Protein AF-A0A6C0EI62-F1 (afdb_monomer)

Secondary structure (DSSP, 8-state):
-HHHHHHHHHHHHHHHHHHHHHHHHHHHH-TTHHHHHHHHHHHHHHHHHHHHS-TTS-----HHHHHHHHHHHHHHHHHHHHHHHHHHHHHHHHTTSS--

Solvent-accessible surface area (backbone atoms only — not comparable to full-atom values): 5809 Å² total; per-residue (Å²): 117,73,67,61,56,52,52,48,52,50,52,51,50,51,52,52,52,52,49,52,54,50,48,56,52,32,56,74,77,43,58,75,53,44,56,59,5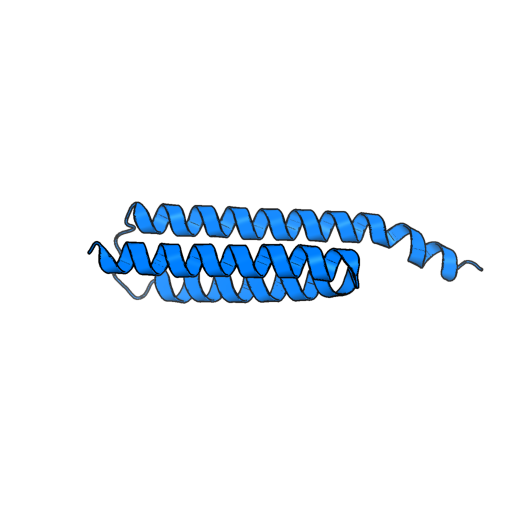0,43,51,52,52,47,52,53,52,50,50,53,48,52,69,71,67,39,83,91,47,98,70,79,86,44,78,69,56,52,53,50,55,51,53,51,50,51,49,51,50,51,48,50,52,54,48,52,52,53,49,63,73,54,53,75,60,66,64,61,69,78,75,114

Radius of gyration: 17.71 Å; Cα contacts (8 Å, |Δi|>4): 21; chains: 1; bounding box: 45×21×55 Å

Organism: NCBI:txid1070528

Foldseek 3Di:
DVVVLVVVVVVVVVLVVVLVVCCVVCVVPPLPCLVVSLVVLLVVLVVVCCVVVPPVDPDDDDPSNVVSVVVSVVVNVVSVVVNVVVVVVVPVPPVVVVVD

pLDDT: mean 78.31, std 10.63, range [46.84, 91.5]

Structure (mmCIF, N/CA/C/O backbone):
data_AF-A0A6C0EI62-F1
#
_entry.id   AF-A0A6C0EI62-F1
#
loop_
_atom_site.group_PDB
_atom_site.id
_atom_site.type_symbol
_atom_site.label_atom_id
_atom_site.label_alt_id
_atom_site.label_comp_id
_atom_site.label_asym_id
_atom_site.label_entity_id
_atom_site.label_seq_id
_atom_site.pdbx_PDB_ins_code
_atom_site.Cartn_x
_atom_site.Cartn_y
_atom_site.Cartn_z
_atom_site.occupancy
_atom_site.B_iso_or_equiv
_atom_site.auth_seq_id
_atom_site.auth_comp_id
_atom_site.auth_asym_id
_atom_site.auth_atom_id
_atom_site.pdbx_PDB_model_num
ATOM 1 N N . MET A 1 1 ? -14.682 -10.322 20.531 1.00 52.50 1 MET A N 1
ATOM 2 C CA . MET A 1 1 ? -14.148 -9.194 19.727 1.00 52.50 1 MET A CA 1
ATOM 3 C C . MET A 1 1 ? -12.635 -9.296 19.482 1.00 52.50 1 MET A C 1
ATOM 5 O O . MET A 1 1 ? -12.218 -9.010 18.373 1.00 52.50 1 MET A O 1
ATOM 9 N N . LYS A 1 2 ? -11.831 -9.824 20.421 1.00 56.00 2 LYS A N 1
ATOM 10 C CA . LYS A 1 2 ? -10.364 -10.006 20.287 1.00 56.00 2 LYS A CA 1
ATOM 11 C C . LYS A 1 2 ? -9.893 -10.877 19.098 1.00 56.00 2 LYS A C 1
ATOM 13 O O . LYS A 1 2 ? -8.821 -10.646 18.552 1.00 56.00 2 LYS A O 1
ATOM 18 N N . ASN A 1 3 ? -10.706 -11.840 18.650 1.00 63.84 3 ASN A N 1
ATOM 19 C CA . ASN A 1 3 ? -10.309 -12.788 17.594 1.00 63.84 3 ASN A CA 1
ATOM 20 C C . ASN A 1 3 ? -10.367 -12.185 16.175 1.00 63.84 3 ASN A C 1
ATOM 22 O O . ASN A 1 3 ? -9.599 -12.590 15.310 1.00 63.84 3 ASN A O 1
ATOM 26 N N . ILE A 1 4 ? -11.249 -11.205 15.937 1.00 69.75 4 ILE A N 1
ATOM 27 C CA . ILE A 1 4 ? -11.407 -10.550 14.622 1.00 69.75 4 ILE A CA 1
ATOM 28 C C . ILE A 1 4 ? -10.246 -9.583 14.373 1.00 69.75 4 ILE A C 1
ATOM 30 O O . ILE A 1 4 ? -9.709 -9.518 13.269 1.00 69.75 4 ILE A O 1
ATOM 34 N N . GLU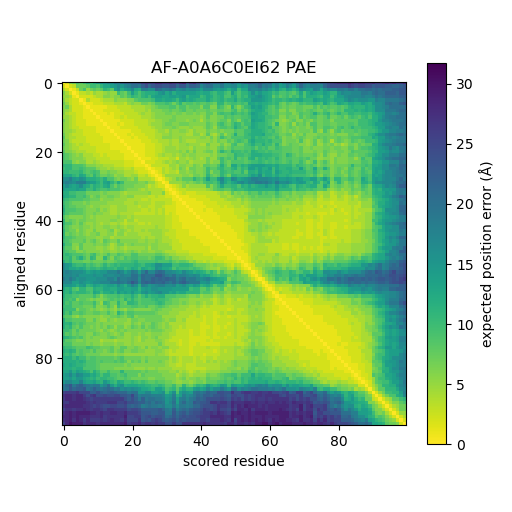 A 1 5 ? -9.830 -8.865 15.416 1.00 69.94 5 GLU A N 1
ATOM 35 C CA . GLU A 1 5 ? -8.686 -7.954 15.362 1.00 69.94 5 GLU A CA 1
ATOM 36 C C . GLU A 1 5 ? -7.387 -8.721 15.087 1.00 69.94 5 GLU A C 1
ATOM 38 O O . GLU A 1 5 ? -6.625 -8.335 14.204 1.00 69.94 5 GLU A O 1
ATOM 43 N N . GLY A 1 6 ? -7.172 -9.854 15.768 1.00 75.25 6 GLY A N 1
ATOM 44 C CA . GLY A 1 6 ? -6.009 -10.716 15.533 1.00 75.25 6 GLY A CA 1
ATOM 45 C C . GLY A 1 6 ? -5.961 -11.294 14.116 1.00 75.25 6 GLY A C 1
ATOM 46 O O . GLY A 1 6 ? -4.921 -11.233 13.463 1.00 75.25 6 GLY A O 1
ATOM 47 N N . PHE A 1 7 ? -7.093 -11.788 13.605 1.00 79.62 7 PHE A N 1
ATOM 48 C CA . PHE A 1 7 ? -7.185 -12.307 12.237 1.00 79.62 7 PHE A CA 1
ATOM 49 C C . PHE A 1 7 ? -6.877 -11.232 11.186 1.00 79.62 7 PHE A C 1
ATOM 51 O O . PHE A 1 7 ? -6.182 -11.490 10.207 1.00 79.62 7 PHE A O 1
ATOM 58 N N . TYR A 1 8 ? -7.330 -10.001 11.421 1.00 76.50 8 TYR A N 1
ATOM 59 C CA . TYR A 1 8 ? -7.000 -8.873 10.560 1.00 76.50 8 TYR A CA 1
ATOM 60 C C . TYR A 1 8 ? -5.504 -8.539 10.574 1.00 76.50 8 TYR A C 1
ATOM 62 O O . TYR A 1 8 ? -4.934 -8.337 9.506 1.00 76.50 8 TYR A O 1
ATOM 70 N N . TYR A 1 9 ? -4.851 -8.504 11.743 1.00 77.25 9 TYR A N 1
ATOM 71 C CA . TYR A 1 9 ? -3.406 -8.250 11.800 1.00 77.25 9 TYR A CA 1
ATOM 72 C C . TYR A 1 9 ? -2.606 -9.343 11.095 1.00 77.25 9 TYR A C 1
ATOM 74 O O . TYR A 1 9 ? -1.625 -9.026 10.430 1.00 77.25 9 TYR A O 1
ATOM 82 N N . ILE A 1 10 ? -3.048 -10.601 11.178 1.00 84.38 10 ILE A N 1
ATOM 83 C CA . ILE A 1 10 ? -2.454 -11.710 10.424 1.00 84.38 10 ILE A CA 1
ATOM 84 C C . ILE A 1 10 ? -2.583 -11.457 8.920 1.00 84.38 10 ILE A C 1
ATOM 86 O O . ILE A 1 10 ? -1.572 -11.453 8.226 1.00 84.38 10 ILE A O 1
ATOM 90 N N . ILE A 1 11 ? -3.790 -11.165 8.419 1.00 82.69 11 ILE A N 1
ATOM 91 C CA . ILE A 1 11 ? -4.005 -10.873 6.990 1.00 82.69 11 ILE A CA 1
ATOM 92 C C . ILE A 1 11 ? -3.178 -9.670 6.539 1.00 82.69 11 ILE A C 1
ATOM 94 O O . ILE A 1 11 ? -2.567 -9.710 5.470 1.00 82.69 11 ILE A O 1
ATOM 98 N N . LEU A 1 12 ? -3.149 -8.599 7.333 1.00 81.19 12 LEU A N 1
ATOM 99 C CA . LEU A 1 12 ? -2.400 -7.392 7.007 1.00 81.19 12 LEU A CA 1
ATOM 100 C C . LEU A 1 12 ? -0.901 -7.680 6.957 1.00 81.19 12 LEU A C 1
ATOM 102 O O . LEU A 1 12 ? -0.254 -7.320 5.976 1.00 81.19 12 LEU A O 1
ATOM 106 N N . PHE A 1 13 ? -0.359 -8.361 7.967 1.00 81.06 13 PHE A N 1
ATOM 107 C CA . PHE A 1 13 ? 1.054 -8.727 8.011 1.00 81.06 13 PHE A CA 1
ATOM 108 C C . PHE A 1 13 ? 1.430 -9.631 6.837 1.00 81.06 13 PHE A C 1
ATOM 110 O O . PHE A 1 13 ? 2.409 -9.361 6.149 1.00 81.06 13 PHE A O 1
ATOM 117 N N . THR A 1 14 ? 0.614 -10.645 6.540 1.00 86.06 14 THR A N 1
ATOM 118 C CA . THR A 1 14 ? 0.804 -11.518 5.377 1.00 86.06 14 THR A CA 1
ATOM 119 C C . THR A 1 14 ? 0.760 -10.731 4.068 1.00 86.06 14 THR A C 1
ATOM 121 O O . THR A 1 14 ? 1.621 -10.926 3.216 1.00 86.06 14 THR A O 1
ATOM 124 N N . THR A 1 15 ? -0.185 -9.801 3.912 1.00 82.12 15 THR A N 1
ATOM 125 C CA . THR A 1 15 ? -0.295 -8.962 2.706 1.00 82.12 15 THR A CA 1
ATOM 126 C C . THR A 1 15 ? 0.949 -8.089 2.525 1.00 82.12 15 THR A C 1
ATOM 128 O O . THR A 1 15 ? 1.506 -8.037 1.430 1.00 82.12 15 THR A O 1
ATOM 131 N N . TYR A 1 16 ? 1.424 -7.447 3.598 1.00 80.44 16 TYR A N 1
ATOM 132 C CA . TYR A 1 16 ? 2.654 -6.652 3.574 1.00 80.44 16 TYR A CA 1
ATOM 133 C C . TYR A 1 16 ? 3.886 -7.505 3.271 1.00 80.44 16 TYR A C 1
ATOM 135 O O . TYR A 1 16 ? 4.725 -7.097 2.473 1.00 80.44 16 TYR A O 1
ATOM 143 N N . PHE A 1 17 ? 3.986 -8.688 3.878 1.00 87.12 17 PHE A N 1
ATOM 144 C CA . PHE A 1 17 ? 5.095 -9.610 3.659 1.00 87.12 17 PHE A CA 1
ATOM 145 C C . PHE A 1 17 ? 5.172 -10.048 2.193 1.00 87.12 17 PHE A C 1
ATOM 147 O O . PHE A 1 17 ? 6.218 -9.899 1.564 1.00 87.12 17 PHE A O 1
ATOM 154 N N . ILE A 1 18 ? 4.047 -10.491 1.619 1.00 86.88 18 ILE A N 1
ATOM 155 C CA . ILE A 1 18 ? 3.966 -10.865 0.201 1.00 86.88 18 ILE A CA 1
ATOM 156 C C . ILE A 1 18 ? 4.329 -9.668 -0.678 1.00 86.88 18 ILE A C 1
ATOM 158 O O . ILE A 1 18 ? 5.144 -9.813 -1.583 1.00 86.88 18 ILE A O 1
ATOM 162 N N . TYR A 1 19 ? 3.786 -8.479 -0.395 1.00 82.69 19 TYR A N 1
ATOM 163 C CA . TYR A 1 19 ? 4.089 -7.291 -1.188 1.00 82.69 19 TYR A CA 1
ATOM 164 C C . TYR A 1 19 ? 5.577 -6.944 -1.181 1.00 82.69 19 TYR A C 1
ATOM 166 O O . TYR A 1 19 ? 6.145 -6.731 -2.245 1.00 82.69 19 TYR A O 1
ATOM 174 N N . ILE A 1 20 ? 6.221 -6.900 -0.011 1.00 83.12 20 ILE A N 1
ATOM 175 C CA . ILE A 1 20 ? 7.638 -6.534 0.105 1.00 83.12 20 ILE A CA 1
ATOM 176 C C . ILE A 1 20 ? 8.513 -7.562 -0.618 1.00 83.12 20 ILE A C 1
ATOM 178 O O . ILE A 1 20 ? 9.380 -7.179 -1.404 1.00 83.12 20 ILE A O 1
ATOM 182 N N . THR A 1 21 ? 8.267 -8.858 -0.410 1.00 85.88 21 THR A N 1
ATOM 183 C CA . THR A 1 21 ? 9.020 -9.922 -1.084 1.00 85.88 21 THR A CA 1
ATOM 184 C C . THR A 1 21 ? 8.822 -9.882 -2.601 1.00 85.88 21 THR A C 1
ATOM 186 O O . THR A 1 21 ? 9.803 -9.946 -3.343 1.00 85.88 21 THR A O 1
ATOM 189 N N . SER A 1 22 ? 7.584 -9.718 -3.078 1.00 84.31 22 SER A N 1
ATOM 190 C CA . SER A 1 22 ? 7.292 -9.585 -4.509 1.00 84.31 22 SER A CA 1
ATOM 191 C C . SER A 1 22 ? 7.890 -8.312 -5.102 1.00 84.31 22 SER A C 1
ATOM 193 O O . SER A 1 22 ? 8.440 -8.364 -6.196 1.00 84.31 22 SER A O 1
ATOM 195 N N . PHE A 1 23 ? 7.831 -7.186 -4.389 1.00 80.88 23 PHE A N 1
ATOM 196 C CA . PHE A 1 23 ? 8.379 -5.913 -4.843 1.00 80.88 23 PHE A CA 1
ATOM 197 C C . PHE A 1 23 ? 9.895 -5.994 -5.016 1.00 80.88 23 PHE A C 1
ATOM 199 O O . PHE A 1 23 ? 10.393 -5.625 -6.072 1.00 80.88 23 PHE A O 1
ATOM 206 N N . ILE A 1 24 ? 10.625 -6.522 -4.027 1.00 82.81 24 ILE A N 1
ATOM 207 C CA . ILE A 1 24 ? 12.087 -6.673 -4.107 1.00 82.81 24 ILE A CA 1
ATOM 208 C C . ILE A 1 24 ? 12.464 -7.616 -5.255 1.00 82.81 24 ILE A C 1
ATOM 210 O O . ILE A 1 24 ? 13.304 -7.266 -6.080 1.00 82.81 24 ILE A O 1
ATOM 214 N N . GLY A 1 25 ? 11.811 -8.780 -5.349 1.00 83.56 25 GLY A N 1
ATOM 215 C CA . GLY A 1 25 ? 12.078 -9.735 -6.424 1.00 83.56 25 GLY A CA 1
ATOM 216 C C . GLY A 1 25 ? 11.820 -9.132 -7.807 1.00 83.56 25 GLY A C 1
ATOM 217 O O . GLY A 1 25 ? 12.692 -9.131 -8.671 1.00 83.56 25 GLY A O 1
ATOM 218 N N . ILE A 1 26 ? 10.640 -8.551 -8.016 1.00 79.44 26 ILE A N 1
ATOM 219 C CA . ILE A 1 26 ? 10.254 -8.000 -9.319 1.00 79.44 26 ILE A CA 1
ATOM 220 C C . ILE A 1 26 ? 11.079 -6.753 -9.668 1.00 79.44 26 ILE A C 1
ATOM 222 O O . ILE A 1 26 ? 11.468 -6.596 -10.824 1.00 79.44 26 ILE A O 1
ATOM 226 N N . ALA A 1 27 ? 11.413 -5.902 -8.694 1.00 76.62 27 ALA A N 1
ATOM 227 C CA . ALA A 1 27 ? 12.248 -4.724 -8.923 1.00 76.62 27 ALA A CA 1
ATOM 228 C C . ALA A 1 27 ? 13.658 -5.088 -9.411 1.00 76.62 27 ALA A C 1
ATOM 230 O O . ALA A 1 27 ? 14.196 -4.379 -10.259 1.00 76.62 27 ALA A O 1
ATOM 231 N N . SER A 1 28 ? 14.242 -6.184 -8.910 1.00 75.56 28 SER A N 1
ATOM 232 C CA . SER A 1 28 ? 15.577 -6.636 -9.318 1.00 75.56 28 SER A CA 1
ATOM 233 C C . SER A 1 28 ? 15.593 -7.373 -10.658 1.00 75.56 28 SER A C 1
ATOM 235 O O . SER A 1 28 ? 16.531 -7.190 -11.429 1.00 75.56 28 SER A O 1
ATOM 237 N N . PHE A 1 29 ? 14.583 -8.200 -10.949 1.00 73.56 29 PHE A N 1
ATOM 238 C CA . PHE A 1 29 ? 14.583 -9.046 -12.150 1.00 73.56 29 PHE A CA 1
ATOM 239 C C . PHE A 1 29 ? 13.892 -8.409 -13.358 1.00 73.56 29 PHE A C 1
ATOM 241 O O . PHE A 1 29 ? 14.371 -8.545 -14.481 1.00 73.56 29 PHE A O 1
ATOM 248 N N . ALA A 1 30 ? 12.753 -7.744 -13.157 1.00 76.06 30 ALA A N 1
ATOM 249 C CA . ALA A 1 30 ? 11.923 -7.265 -14.254 1.00 76.06 30 ALA A CA 1
ATOM 250 C C . ALA A 1 30 ? 11.047 -6.079 -13.804 1.00 76.06 30 ALA A C 1
ATOM 252 O O . ALA A 1 30 ? 9.853 -6.245 -13.532 1.00 76.06 30 ALA A O 1
ATOM 253 N N . PRO A 1 31 ? 11.603 -4.850 -13.779 1.00 72.62 31 PRO A N 1
ATOM 254 C CA . PRO A 1 31 ? 10.921 -3.666 -13.251 1.00 72.62 31 PRO A CA 1
ATOM 255 C C . PRO A 1 31 ? 9.666 -3.264 -14.045 1.00 72.62 31 PRO A C 1
ATOM 257 O O . PRO A 1 31 ? 8.916 -2.394 -13.621 1.00 72.62 31 PRO A O 1
ATOM 260 N N . GLU A 1 32 ? 9.427 -3.874 -15.208 1.00 76.38 32 GLU A N 1
ATOM 261 C CA . GLU A 1 32 ? 8.189 -3.726 -15.981 1.00 76.38 32 GLU A CA 1
ATOM 262 C C . GLU A 1 32 ? 6.959 -4.287 -15.267 1.00 76.38 32 GLU A C 1
ATOM 264 O O . GLU A 1 32 ? 5.900 -3.668 -15.299 1.00 76.38 32 GLU A O 1
ATOM 269 N N . TYR A 1 33 ? 7.109 -5.393 -14.537 1.00 80.56 33 TYR A N 1
ATOM 270 C CA . TYR A 1 33 ? 5.993 -5.998 -13.810 1.00 80.56 33 TYR A CA 1
ATOM 271 C C . TYR A 1 33 ? 5.671 -5.272 -12.499 1.00 80.56 33 TYR A C 1
ATOM 273 O O . TYR A 1 33 ? 4.696 -5.626 -11.838 1.00 80.56 33 TYR A O 1
ATOM 281 N N . LEU A 1 34 ? 6.443 -4.245 -12.113 1.00 81.19 34 LEU A N 1
ATOM 282 C CA . LEU A 1 34 ? 6.129 -3.418 -10.942 1.00 81.19 34 LEU A CA 1
ATOM 283 C C . LEU A 1 34 ? 4.789 -2.700 -11.102 1.00 81.19 34 LEU A C 1
ATOM 285 O O . LEU A 1 34 ? 4.048 -2.577 -10.132 1.00 81.19 34 LEU A O 1
ATOM 289 N N . GLU A 1 35 ? 4.449 -2.284 -12.324 1.00 83.19 35 GLU A N 1
ATOM 290 C CA . GLU A 1 35 ? 3.154 -1.673 -12.622 1.00 83.19 35 GLU A CA 1
ATOM 291 C C . GLU A 1 35 ? 2.013 -2.677 -12.450 1.00 83.19 35 GLU A C 1
ATOM 293 O O . GLU A 1 35 ? 1.056 -2.408 -11.727 1.00 83.19 35 GLU A O 1
ATOM 298 N N . THR A 1 36 ? 2.147 -3.873 -13.026 1.00 85.62 36 THR A N 1
ATOM 299 C CA . THR A 1 36 ? 1.159 -4.945 -12.862 1.00 85.62 36 THR A CA 1
ATOM 300 C C . THR A 1 36 ? 0.995 -5.339 -11.393 1.00 85.62 36 THR A C 1
ATOM 302 O O . THR A 1 36 ? -0.129 -5.540 -10.927 1.00 85.62 36 THR A O 1
ATOM 305 N N . LEU A 1 37 ? 2.099 -5.402 -10.641 1.00 85.44 37 LEU A N 1
ATOM 306 C CA . LEU A 1 37 ? 2.096 -5.679 -9.208 1.00 85.44 37 LEU A CA 1
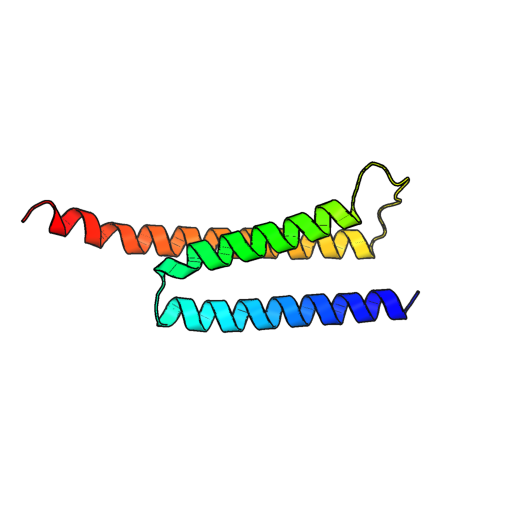ATOM 307 C C . LEU A 1 37 ? 1.328 -4.594 -8.443 1.00 85.44 37 LEU A C 1
ATOM 309 O O . LEU A 1 37 ? 0.398 -4.909 -7.702 1.00 85.44 37 LEU A O 1
ATOM 313 N N . GLN A 1 38 ? 1.665 -3.320 -8.661 1.00 87.75 38 GLN A N 1
ATOM 314 C CA . GLN A 1 38 ? 0.987 -2.184 -8.038 1.00 87.75 38 GLN A CA 1
ATOM 315 C C . GLN A 1 38 ? -0.520 -2.209 -8.327 1.00 87.75 38 GLN A C 1
ATOM 317 O O . GLN A 1 38 ? -1.326 -2.109 -7.402 1.00 87.75 38 GLN A O 1
ATOM 322 N N . THR A 1 39 ? -0.919 -2.385 -9.590 1.00 89.12 39 THR A N 1
ATOM 323 C CA . THR A 1 39 ? -2.334 -2.453 -9.978 1.00 89.12 39 THR A CA 1
ATOM 324 C C . THR A 1 39 ? -3.046 -3.616 -9.292 1.00 89.12 39 THR A C 1
ATOM 326 O O . THR A 1 39 ? -4.133 -3.424 -8.751 1.00 89.12 39 THR A O 1
ATOM 329 N N . THR A 1 40 ? -2.423 -4.795 -9.242 1.00 89.38 40 THR A N 1
ATOM 330 C CA . THR A 1 40 ? -2.997 -5.984 -8.592 1.00 89.38 40 THR A CA 1
ATOM 331 C C . THR A 1 40 ? -3.277 -5.730 -7.112 1.00 89.38 40 THR A C 1
ATOM 333 O O . THR A 1 40 ? -4.388 -5.972 -6.635 1.00 89.38 40 THR A O 1
ATOM 336 N N . PHE A 1 41 ? -2.301 -5.181 -6.382 1.00 87.00 41 PHE A N 1
ATOM 337 C CA . PHE A 1 41 ? -2.470 -4.876 -4.962 1.00 87.00 41 PHE A CA 1
ATOM 338 C C . PHE A 1 41 ? -3.473 -3.745 -4.717 1.00 87.00 41 PHE A C 1
ATOM 340 O O . PHE A 1 41 ? -4.279 -3.844 -3.792 1.00 87.00 41 PHE A O 1
ATOM 347 N N . ASN A 1 42 ? -3.484 -2.706 -5.556 1.00 89.62 42 ASN A N 1
ATOM 348 C CA . ASN A 1 42 ? -4.466 -1.627 -5.460 1.00 89.62 42 ASN A CA 1
ATOM 349 C C . ASN A 1 42 ? -5.898 -2.150 -5.632 1.00 89.62 42 ASN A C 1
ATOM 351 O O . ASN A 1 42 ? -6.770 -1.791 -4.842 1.00 89.62 42 ASN A O 1
ATOM 355 N N . VAL A 1 43 ? -6.141 -3.028 -6.611 1.00 91.50 43 VAL A N 1
ATOM 356 C CA . VAL A 1 43 ? -7.459 -3.649 -6.832 1.00 91.50 43 VAL A CA 1
ATOM 357 C C . VAL A 1 43 ? -7.854 -4.544 -5.658 1.00 91.50 43 VAL A C 1
ATOM 359 O O . VAL A 1 43 ? -8.987 -4.463 -5.179 1.00 91.50 43 VAL A O 1
ATOM 362 N N . TYR A 1 44 ? -6.928 -5.362 -5.154 1.00 87.56 44 TYR A N 1
ATOM 363 C CA . TYR A 1 44 ? -7.160 -6.218 -3.989 1.00 87.56 44 TYR A CA 1
ATOM 364 C C . TYR A 1 44 ? -7.556 -5.402 -2.746 1.00 87.56 44 TYR A C 1
ATOM 366 O O . TYR A 1 44 ? -8.594 -5.660 -2.133 1.00 87.56 44 TYR A O 1
ATOM 374 N N . ILE A 1 45 ? -6.778 -4.366 -2.414 1.00 88.25 45 ILE A N 1
ATOM 375 C CA . ILE A 1 45 ? -7.031 -3.491 -1.262 1.00 88.25 45 ILE A CA 1
ATOM 376 C C . ILE A 1 45 ? -8.347 -2.730 -1.438 1.00 88.25 45 ILE A C 1
ATOM 378 O O . ILE A 1 45 ? -9.166 -2.709 -0.518 1.00 88.25 45 ILE A O 1
ATOM 382 N N . ALA A 1 46 ? -8.587 -2.152 -2.617 1.00 89.31 46 ALA A N 1
ATOM 383 C CA . ALA A 1 46 ? -9.825 -1.434 -2.906 1.00 89.31 46 ALA A CA 1
ATOM 384 C C . ALA A 1 46 ? -11.055 -2.343 -2.771 1.00 89.31 46 ALA A C 1
ATOM 386 O O . ALA A 1 46 ? -12.056 -1.930 -2.192 1.00 89.31 46 ALA A O 1
ATOM 387 N N . THR A 1 47 ? -10.969 -3.596 -3.223 1.00 89.31 47 THR A N 1
ATOM 388 C CA . THR A 1 47 ? -12.054 -4.581 -3.089 1.00 89.31 47 THR A CA 1
ATOM 389 C C . THR A 1 47 ? -12.356 -4.882 -1.621 1.00 89.31 47 THR A C 1
ATOM 391 O O . THR A 1 47 ? -13.520 -4.887 -1.221 1.00 89.31 47 THR A O 1
ATOM 394 N N . ILE A 1 48 ? -11.324 -5.067 -0.790 1.00 84.94 48 ILE A N 1
ATOM 395 C CA . ILE A 1 48 ? -11.491 -5.275 0.657 1.00 84.94 48 ILE A CA 1
ATOM 396 C C . ILE A 1 48 ? -12.142 -4.058 1.315 1.00 84.94 48 ILE A C 1
ATOM 398 O O . ILE A 1 48 ? -13.058 -4.214 2.125 1.00 84.94 48 ILE A O 1
ATOM 402 N N . LEU A 1 49 ? -11.689 -2.849 0.972 1.00 86.62 49 LEU A N 1
ATOM 403 C CA . LEU A 1 49 ? -12.265 -1.616 1.502 1.00 86.62 49 LEU A CA 1
ATOM 404 C C . LEU A 1 49 ? -13.731 -1.467 1.080 1.00 86.62 49 LEU A C 1
ATOM 406 O O . LEU A 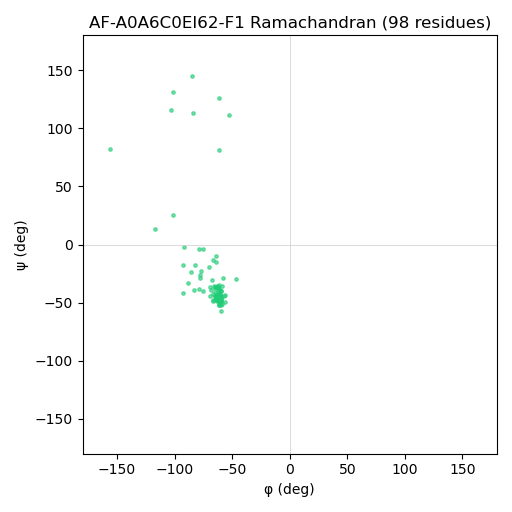1 49 ? -14.577 -1.203 1.929 1.00 86.62 49 LEU A O 1
ATOM 410 N N . LEU A 1 50 ? -14.058 -1.704 -0.191 1.00 87.12 50 LEU A N 1
ATOM 411 C CA . LEU A 1 50 ? -15.433 -1.639 -0.690 1.00 87.12 50 LEU A CA 1
ATOM 412 C C . LEU A 1 50 ? -16.343 -2.658 -0.008 1.00 87.12 50 LEU A C 1
ATOM 414 O O . LEU A 1 50 ? -17.456 -2.313 0.383 1.00 87.12 50 LEU A O 1
ATOM 418 N N . TRP A 1 51 ? -15.870 -3.892 0.170 1.00 83.12 51 TRP A N 1
ATOM 419 C CA . TRP A 1 51 ? -16.632 -4.931 0.855 1.00 83.12 51 TRP A CA 1
ATOM 420 C C . TRP A 1 51 ? -16.866 -4.593 2.334 1.00 83.12 51 TRP A C 1
ATOM 422 O O . TRP A 1 51 ? -17.949 -4.840 2.866 1.00 83.12 51 TRP A O 1
ATOM 432 N N . ARG A 1 52 ? -15.875 -3.987 3.002 1.00 76.50 52 ARG A N 1
ATOM 433 C CA . ARG A 1 52 ? -15.930 -3.687 4.441 1.00 76.50 52 ARG A CA 1
ATOM 434 C C . ARG A 1 52 ? -16.677 -2.397 4.781 1.00 76.50 52 ARG A C 1
ATOM 436 O O . ARG A 1 52 ? -17.411 -2.378 5.764 1.00 76.50 52 ARG A O 1
ATOM 443 N N . PHE A 1 53 ? -16.518 -1.347 3.979 1.00 76.75 53 PHE A N 1
ATOM 444 C CA . PHE A 1 53 ? -17.118 -0.019 4.185 1.00 76.75 53 PHE A CA 1
ATOM 445 C C . PHE A 1 53 ? -18.345 0.220 3.302 1.00 76.75 53 PHE A C 1
ATOM 447 O O . PHE A 1 53 ? -18.677 1.355 2.966 1.00 76.75 53 PHE A O 1
ATOM 454 N N . HIS A 1 54 ? -19.018 -0.855 2.902 1.00 81.00 54 HIS A N 1
ATOM 455 C CA . HIS A 1 54 ? -20.129 -0.772 1.975 1.00 81.00 54 HIS A CA 1
ATOM 456 C C . HIS A 1 54 ? -21.297 0.077 2.537 1.00 81.00 54 HIS A C 1
ATOM 458 O O . HIS A 1 54 ? -21.794 -0.236 3.625 1.00 81.00 54 HIS A O 1
ATOM 464 N N . PRO A 1 55 ? -21.786 1.114 1.816 1.00 72.31 55 PRO A N 1
ATOM 465 C CA . PRO A 1 55 ? -22.777 2.072 2.327 1.00 72.31 55 PRO A CA 1
ATOM 466 C C . PRO A 1 55 ? -24.154 1.476 2.660 1.00 72.31 55 PRO A C 1
ATOM 468 O O . PRO A 1 55 ? -24.933 2.111 3.364 1.00 72.31 55 PRO A O 1
ATOM 471 N N . TRP A 1 56 ? -24.470 0.257 2.204 1.00 73.56 56 TRP A N 1
ATOM 472 C CA . TRP A 1 56 ? -25.726 -0.427 2.552 1.00 73.56 56 TRP A CA 1
ATOM 473 C C . TRP A 1 56 ? -25.764 -1.002 3.974 1.00 73.56 56 TRP A C 1
ATOM 475 O O . TRP A 1 56 ? -26.805 -1.493 4.410 1.00 73.56 56 TRP A O 1
ATOM 485 N N . ARG A 1 57 ? -24.668 -0.918 4.736 1.00 64.38 57 ARG A N 1
ATOM 486 C CA . ARG A 1 57 ? -24.664 -1.237 6.168 1.00 64.38 57 ARG A CA 1
ATOM 487 C C . ARG A 1 57 ? -24.686 0.053 6.982 1.00 64.38 57 ARG A C 1
ATOM 489 O O . ARG A 1 57 ? -23.851 0.923 6.770 1.00 64.38 57 ARG A O 1
ATOM 496 N N . GLN A 1 58 ? -25.587 0.136 7.967 1.00 64.88 58 GLN A N 1
ATOM 497 C CA . GLN A 1 58 ? -25.525 1.115 9.064 1.00 64.88 58 GLN A CA 1
ATOM 498 C C . GLN A 1 58 ? -24.236 0.871 9.862 1.00 64.88 58 GLN A C 1
ATOM 500 O O . GLN A 1 58 ? -24.212 0.139 10.852 1.00 64.88 58 GLN A O 1
ATOM 505 N N . TYR A 1 59 ? -23.130 1.399 9.355 1.00 66.25 59 TYR A N 1
ATOM 506 C CA . TYR A 1 59 ? -21.798 1.120 9.848 1.00 66.25 59 TYR A CA 1
ATOM 507 C C . TYR A 1 59 ? -21.306 2.286 10.694 1.00 66.25 59 TYR A C 1
ATOM 509 O O . TYR A 1 59 ? -21.108 3.396 10.203 1.00 66.25 59 TYR A O 1
ATOM 517 N N . LYS A 1 60 ? -21.082 2.025 11.983 1.00 74.81 60 LYS A N 1
ATOM 518 C CA . LYS A 1 60 ? -20.345 2.950 12.842 1.00 74.81 60 LYS A CA 1
ATOM 519 C C . LYS A 1 60 ? -18.858 2.679 12.653 1.00 74.81 60 LYS A C 1
ATOM 521 O O . LYS A 1 60 ? -18.382 1.612 13.029 1.00 74.81 60 LYS A O 1
ATOM 526 N N . LEU A 1 61 ? -18.151 3.649 12.074 1.00 77.06 61 LEU A N 1
ATOM 527 C CA . LEU A 1 61 ? -16.693 3.640 11.959 1.00 77.06 61 LEU A CA 1
ATOM 528 C C . LEU A 1 61 ? -16.066 3.407 13.339 1.00 77.06 61 LEU A C 1
ATOM 530 O O . LEU A 1 61 ? -16.149 4.265 14.216 1.00 77.06 61 LEU A O 1
ATOM 534 N N . ASN A 1 62 ? -15.448 2.243 13.528 1.00 81.75 62 ASN A N 1
ATOM 535 C CA . ASN A 1 62 ? -14.684 1.942 14.730 1.00 81.75 62 ASN A CA 1
ATOM 536 C C . ASN A 1 62 ? -13.254 2.500 14.563 1.00 81.75 62 ASN A C 1
ATOM 538 O O . ASN A 1 62 ? -12.709 2.435 13.456 1.00 81.75 62 ASN A O 1
ATOM 542 N N . PRO A 1 63 ? -12.589 2.995 15.623 1.00 81.94 63 PRO A N 1
ATOM 543 C CA . PRO A 1 63 ? -11.160 3.316 15.603 1.00 81.94 63 PRO A CA 1
ATOM 544 C C . PRO A 1 63 ? -10.262 2.229 14.994 1.00 81.94 63 PRO A C 1
ATOM 546 O O . PRO A 1 63 ? -9.229 2.544 14.406 1.00 81.94 63 PRO A O 1
ATOM 549 N N . PHE A 1 64 ? -10.644 0.951 15.090 1.00 79.62 64 PHE A N 1
ATOM 550 C CA . PHE A 1 64 ? -9.933 -0.124 14.399 1.00 79.62 64 PHE A CA 1
ATOM 551 C C . PHE A 1 64 ? -9.967 0.053 12.879 1.00 79.62 64 PHE A C 1
ATOM 553 O O . PHE A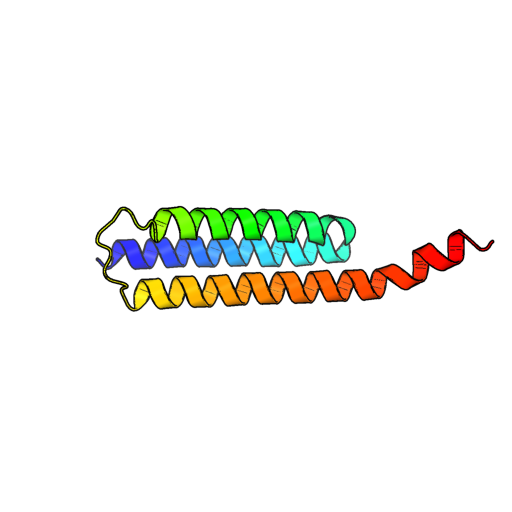 1 64 ? -8.928 0.060 12.229 1.00 79.62 64 PHE A O 1
ATOM 560 N N . ASP A 1 65 ? -11.154 0.275 12.328 1.00 80.19 65 ASP A N 1
ATOM 561 C CA . ASP A 1 65 ? -11.397 0.397 10.897 1.00 80.19 65 ASP A CA 1
ATOM 562 C C . ASP A 1 65 ? -10.770 1.664 10.296 1.00 80.19 65 ASP A C 1
ATOM 564 O O . ASP A 1 65 ? -10.294 1.644 9.162 1.00 80.19 65 ASP A O 1
ATOM 568 N N . GLN A 1 66 ? -10.664 2.739 11.083 1.00 83.56 66 GLN A N 1
ATOM 569 C CA . GLN A 1 66 ? -9.894 3.929 10.706 1.00 83.56 66 GLN A CA 1
ATOM 570 C C . GLN A 1 66 ? -8.406 3.614 10.494 1.00 83.56 66 GLN A C 1
ATOM 572 O O . GLN A 1 66 ? -7.814 4.076 9.517 1.00 83.56 66 GLN A O 1
ATOM 577 N N . LYS A 1 67 ? -7.798 2.787 11.359 1.00 85.94 67 LYS A N 1
ATOM 578 C CA . LYS A 1 67 ? -6.396 2.360 11.196 1.00 85.94 67 LYS A CA 1
ATOM 579 C C . LYS A 1 67 ? -6.202 1.527 9.929 1.00 85.94 67 LYS A C 1
ATOM 581 O O . LYS A 1 67 ? -5.184 1.679 9.256 1.00 85.94 67 LYS A O 1
ATOM 586 N N . ILE A 1 68 ? -7.188 0.696 9.579 1.00 83.94 68 ILE A N 1
ATOM 587 C CA . ILE A 1 68 ? -7.188 -0.089 8.336 1.00 83.94 68 ILE A CA 1
ATOM 588 C C . ILE A 1 68 ? -7.112 0.830 7.128 1.00 83.94 68 ILE A C 1
ATOM 590 O O . ILE A 1 68 ? -6.166 0.732 6.348 1.00 83.94 68 ILE A O 1
ATOM 594 N N . ILE A 1 69 ? -8.074 1.750 7.008 1.00 87.69 69 ILE A N 1
ATOM 595 C CA . ILE A 1 69 ? -8.147 2.680 5.877 1.00 87.69 69 ILE A CA 1
ATOM 596 C C . ILE A 1 69 ? -6.852 3.482 5.764 1.00 87.69 69 ILE A C 1
ATOM 598 O O . ILE A 1 69 ? -6.305 3.607 4.672 1.00 87.69 69 ILE A O 1
ATOM 602 N N . PHE A 1 70 ? -6.333 3.984 6.886 1.00 89.00 70 PHE A N 1
ATOM 603 C CA . PHE A 1 70 ? -5.110 4.778 6.895 1.00 89.00 70 PHE A CA 1
ATOM 604 C C . PHE A 1 70 ? -3.890 3.978 6.414 1.00 89.00 70 PHE A C 1
ATOM 606 O O . PHE A 1 70 ? -3.163 4.437 5.535 1.00 89.00 70 PHE A O 1
ATOM 613 N N . SER A 1 71 ? -3.693 2.757 6.927 1.00 86.75 71 SER A N 1
ATOM 614 C CA . SER A 1 71 ? -2.601 1.877 6.481 1.00 86.75 71 SER A CA 1
ATOM 615 C C . SER A 1 71 ? -2.702 1.513 4.996 1.00 86.75 71 SER A C 1
ATOM 617 O O . SER A 1 71 ? -1.709 1.592 4.275 1.00 86.75 71 SER A O 1
ATOM 619 N N . ALA A 1 72 ? -3.908 1.195 4.520 1.00 87.81 72 ALA A N 1
ATOM 620 C CA . ALA A 1 72 ? -4.182 0.893 3.121 1.00 87.81 72 ALA A CA 1
ATOM 621 C C . ALA A 1 72 ? -3.884 2.094 2.213 1.00 87.81 72 ALA A C 1
ATOM 623 O O . ALA A 1 72 ? -3.203 1.948 1.201 1.00 87.81 72 ALA A O 1
ATOM 624 N N . ALA A 1 73 ? -4.329 3.292 2.599 1.00 90.12 73 ALA A N 1
ATOM 625 C CA . ALA A 1 73 ? -4.066 4.517 1.854 1.00 90.12 73 ALA A CA 1
ATOM 626 C C . ALA A 1 73 ? -2.563 4.827 1.774 1.00 90.12 73 ALA A C 1
ATOM 628 O O . ALA A 1 73 ? -2.064 5.129 0.691 1.00 90.12 73 ALA A O 1
ATOM 629 N N . ILE A 1 74 ? -1.825 4.691 2.884 1.00 90.56 74 ILE A N 1
ATOM 630 C CA . ILE A 1 74 ? -0.362 4.848 2.889 1.00 90.56 74 ILE A CA 1
ATOM 631 C C . ILE A 1 74 ? 0.289 3.838 1.949 1.00 90.56 74 ILE A C 1
ATOM 633 O O . ILE A 1 74 ? 1.125 4.215 1.137 1.00 90.56 74 ILE A O 1
ATOM 637 N N . PHE A 1 75 ? -0.107 2.569 2.020 1.00 87.00 75 PHE A N 1
ATOM 638 C CA . PHE A 1 75 ? 0.437 1.526 1.159 1.00 87.00 75 PHE A CA 1
ATOM 639 C C . PHE A 1 75 ? 0.209 1.823 -0.331 1.00 87.00 75 PHE A C 1
ATOM 641 O O . PHE A 1 75 ? 1.137 1.747 -1.141 1.00 87.00 75 PHE A O 1
ATOM 648 N N . MET A 1 76 ? -1.020 2.191 -0.702 1.00 89.75 76 MET A N 1
ATOM 649 C CA . MET A 1 76 ? -1.368 2.541 -2.081 1.00 89.75 76 MET A CA 1
ATOM 650 C C . MET A 1 76 ? -0.579 3.770 -2.549 1.00 89.75 76 MET A C 1
ATOM 652 O O . MET A 1 76 ? -0.085 3.800 -3.675 1.00 89.75 76 MET A O 1
ATOM 656 N N . LEU A 1 77 ? -0.392 4.763 -1.679 1.00 91.25 77 LEU A N 1
ATOM 657 C CA . LEU A 1 77 ? 0.393 5.954 -1.987 1.00 91.25 77 LEU A CA 1
ATOM 658 C C . LEU A 1 77 ? 1.878 5.621 -2.169 1.00 91.25 77 LEU A C 1
ATOM 660 O O . LEU A 1 77 ? 2.471 6.012 -3.170 1.00 91.25 77 LEU A O 1
ATOM 664 N N . SER A 1 78 ? 2.477 4.856 -1.256 1.00 86.31 78 SER A N 1
ATOM 665 C CA . SER A 1 78 ? 3.877 4.437 -1.359 1.00 86.31 78 SER A CA 1
ATOM 666 C C . SER A 1 78 ? 4.129 3.603 -2.615 1.00 86.31 78 SER A C 1
ATOM 668 O O . SER A 1 78 ? 5.061 3.898 -3.359 1.00 86.31 78 SER A O 1
ATOM 670 N N . SER A 1 79 ? 3.286 2.605 -2.894 1.00 83.81 79 SER A N 1
ATOM 671 C CA . SER A 1 79 ? 3.415 1.758 -4.090 1.00 83.81 79 SER A CA 1
ATOM 672 C C . SER A 1 79 ? 3.306 2.564 -5.388 1.00 83.81 79 SER A C 1
ATOM 674 O O . SER A 1 79 ? 4.081 2.350 -6.324 1.00 83.81 79 SER A O 1
ATOM 676 N N . THR A 1 80 ? 2.407 3.550 -5.420 1.00 88.19 80 THR A N 1
ATOM 677 C CA . THR A 1 80 ? 2.234 4.451 -6.564 1.00 88.19 80 THR A CA 1
ATOM 678 C C . THR A 1 80 ? 3.415 5.385 -6.751 1.00 88.19 80 THR A C 1
ATOM 680 O O . THR A 1 80 ? 3.909 5.517 -7.871 1.00 88.19 80 THR A O 1
ATOM 683 N N . SER A 1 81 ? 3.918 5.985 -5.674 1.00 88.06 81 SER A N 1
ATOM 684 C CA . SER A 1 81 ? 5.104 6.839 -5.722 1.00 88.06 81 SER A CA 1
ATOM 685 C C . SER A 1 81 ? 6.330 6.065 -6.201 1.00 88.06 81 SER A C 1
ATOM 687 O O . SER A 1 81 ? 7.007 6.521 -7.118 1.00 88.06 81 SER A O 1
ATOM 689 N N . LEU A 1 82 ? 6.586 4.8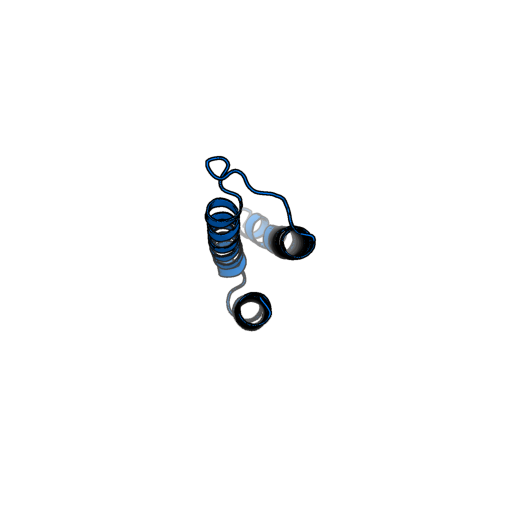69 -5.657 1.00 82.00 82 LEU A N 1
ATOM 690 C CA . LEU A 1 82 ? 7.723 4.041 -6.075 1.00 82.00 82 LEU A CA 1
ATOM 691 C C . LEU A 1 82 ? 7.622 3.660 -7.556 1.00 82.00 82 LEU A C 1
ATOM 693 O O . LEU A 1 82 ? 8.593 3.822 -8.289 1.00 82.00 82 LEU A O 1
ATOM 697 N N . THR A 1 83 ? 6.448 3.222 -8.015 1.00 82.56 83 THR A N 1
ATOM 698 C CA . THR A 1 83 ? 6.248 2.855 -9.428 1.00 82.56 83 THR A CA 1
ATOM 699 C C . THR A 1 83 ? 6.364 4.064 -10.359 1.00 82.56 83 THR A C 1
ATOM 701 O O . THR A 1 83 ? 6.901 3.967 -11.459 1.00 82.56 83 THR A O 1
ATOM 704 N N . SER A 1 84 ? 5.905 5.237 -9.925 1.00 83.94 84 SER A N 1
ATOM 705 C CA . SER A 1 84 ? 6.040 6.471 -10.707 1.00 83.94 84 SER A CA 1
ATOM 706 C C . SER A 1 84 ? 7.505 6.894 -10.831 1.00 83.94 84 SER A C 1
ATOM 708 O O . SER A 1 84 ? 7.957 7.245 -11.919 1.00 83.94 84 SER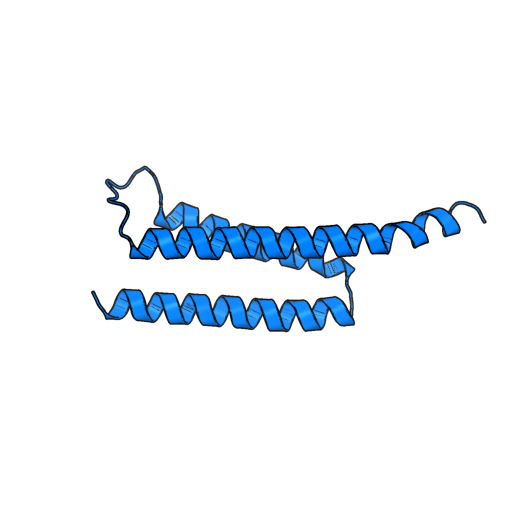 A O 1
ATOM 710 N N . VAL A 1 85 ? 8.272 6.796 -9.740 1.00 82.62 85 VAL A N 1
ATOM 711 C CA . VAL A 1 85 ? 9.715 7.069 -9.736 1.00 82.62 85 VAL A CA 1
ATOM 712 C C . VAL A 1 85 ? 10.446 6.116 -10.682 1.00 82.62 85 VAL A C 1
ATOM 714 O O . VAL A 1 85 ? 11.208 6.576 -11.531 1.00 82.62 85 VAL A O 1
ATOM 717 N N . THR A 1 86 ? 10.186 4.806 -10.615 1.00 76.81 86 THR A N 1
ATOM 718 C CA . THR A 1 86 ? 10.844 3.840 -11.511 1.00 76.81 86 THR A CA 1
ATOM 719 C C . THR A 1 86 ? 10.506 4.084 -12.979 1.00 76.81 86 THR A C 1
ATOM 721 O O . THR A 1 86 ? 11.394 3.960 -13.821 1.00 76.81 86 THR A O 1
ATOM 724 N N . ARG A 1 87 ? 9.273 4.499 -13.307 1.00 73.62 87 ARG A N 1
ATOM 725 C CA . ARG A 1 87 ? 8.912 4.913 -14.674 1.00 73.62 87 ARG A CA 1
ATOM 726 C C . ARG A 1 87 ? 9.742 6.096 -15.149 1.00 73.62 87 ARG A C 1
ATOM 728 O O . ARG A 1 87 ? 10.297 6.012 -16.238 1.00 73.62 87 ARG A O 1
ATOM 735 N N . ILE A 1 88 ? 9.872 7.151 -14.343 1.00 75.00 88 ILE A N 1
ATOM 736 C CA . ILE A 1 88 ? 10.670 8.339 -14.697 1.00 75.00 88 ILE A CA 1
ATOM 737 C C . ILE A 1 88 ? 12.117 7.942 -15.026 1.00 75.00 88 ILE A C 1
ATOM 739 O O . ILE A 1 88 ? 12.653 8.366 -16.047 1.00 75.00 88 ILE A O 1
ATOM 743 N N . PHE A 1 89 ? 12.718 7.049 -14.234 1.00 69.56 89 PHE A N 1
ATOM 744 C CA . PHE A 1 89 ? 14.059 6.517 -14.501 1.00 69.56 89 PHE A CA 1
ATOM 745 C C . PHE A 1 89 ? 14.144 5.574 -15.716 1.00 69.56 89 PHE A C 1
ATOM 747 O O . PHE A 1 89 ? 15.237 5.377 -16.245 1.00 69.56 89 PHE A O 1
ATOM 754 N N . LYS A 1 90 ? 13.028 4.998 -16.186 1.00 65.00 90 LYS A N 1
ATOM 755 C CA . LYS A 1 90 ? 12.968 4.116 -17.370 1.00 65.00 90 LYS A CA 1
ATOM 756 C C . LYS A 1 90 ? 12.816 4.897 -18.691 1.00 65.00 90 LYS A C 1
ATOM 758 O O . LYS A 1 90 ? 13.233 4.401 -19.736 1.00 65.00 90 LYS A O 1
ATOM 763 N N . ILE A 1 91 ? 12.285 6.128 -18.652 1.00 57.72 91 ILE A N 1
ATOM 764 C CA . ILE A 1 91 ? 12.085 7.012 -19.822 1.00 57.72 91 ILE A CA 1
ATOM 765 C C . ILE A 1 91 ? 13.369 7.360 -20.620 1.00 57.72 91 ILE A C 1
ATOM 767 O O . ILE A 1 91 ? 13.259 7.408 -21.847 1.00 57.72 91 ILE A O 1
ATOM 771 N N . PRO A 1 92 ? 14.587 7.542 -20.057 1.00 55.47 92 PRO A N 1
ATOM 772 C CA . PRO A 1 92 ? 15.737 7.980 -20.858 1.00 55.47 92 PRO A CA 1
ATOM 773 C C . PRO A 1 92 ? 16.226 6.960 -21.899 1.00 55.47 92 PRO A C 1
ATOM 775 O O . PRO A 1 92 ? 16.994 7.338 -22.776 1.00 55.47 92 PRO A O 1
ATOM 778 N N . LYS A 1 93 ? 15.802 5.687 -21.850 1.00 51.53 93 LYS A N 1
ATOM 779 C CA . LYS A 1 93 ? 16.302 4.666 -22.788 1.00 51.53 93 LYS A CA 1
ATOM 780 C C . LYS A 1 93 ? 15.504 4.578 -24.094 1.00 51.53 93 LYS A C 1
ATOM 782 O O . LYS A 1 93 ? 16.093 4.326 -25.135 1.00 51.53 93 LYS A O 1
ATOM 787 N N . LYS A 1 94 ? 14.189 4.832 -24.071 1.00 54.31 94 LYS 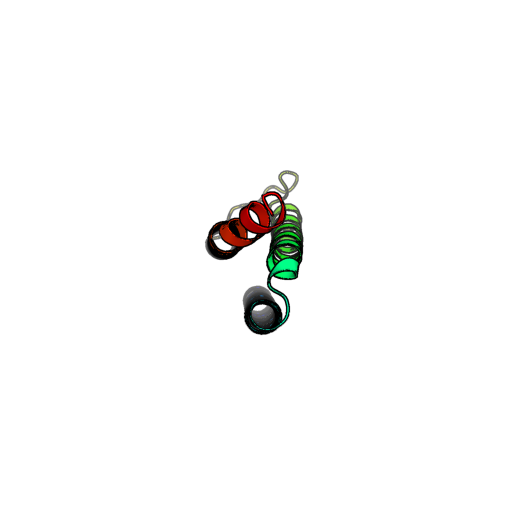A N 1
ATOM 788 C CA . LYS A 1 94 ? 13.328 4.635 -25.255 1.00 54.31 94 LYS A CA 1
ATOM 789 C C . LYS A 1 94 ? 13.455 5.752 -26.302 1.00 54.31 94 LYS A C 1
ATOM 791 O O . LYS A 1 94 ? 13.183 5.512 -27.467 1.00 54.31 94 LYS A O 1
ATOM 796 N N . ILE A 1 95 ? 13.898 6.947 -25.901 1.00 57.94 95 ILE A N 1
ATOM 797 C CA . ILE A 1 95 ? 14.116 8.086 -26.814 1.00 57.94 95 ILE A CA 1
ATOM 798 C C . ILE A 1 95 ? 15.430 7.938 -27.610 1.00 57.94 95 ILE A C 1
ATOM 800 O O . ILE A 1 95 ? 15.538 8.446 -28.719 1.00 57.94 95 ILE A O 1
ATOM 804 N N . LEU A 1 96 ? 16.425 7.215 -27.082 1.00 58.09 96 LEU A N 1
ATOM 805 C CA . LEU A 1 96 ? 17.741 7.073 -27.722 1.00 58.09 96 LEU A CA 1
ATOM 806 C C . LEU A 1 96 ? 17.786 5.993 -28.817 1.00 58.09 96 LEU A C 1
ATOM 808 O O . LEU A 1 96 ? 18.699 6.005 -29.632 1.00 58.09 96 LEU A O 1
ATOM 812 N N . GLU A 1 97 ? 16.815 5.078 -28.842 1.00 58.12 97 GLU A N 1
ATOM 813 C CA . GLU A 1 97 ? 16.737 3.975 -29.816 1.00 58.12 97 GLU A CA 1
ATOM 814 C C . GLU A 1 97 ? 15.899 4.337 -31.058 1.00 58.12 97 GLU A C 1
ATOM 816 O O . GLU A 1 97 ? 16.030 3.693 -32.087 1.00 58.12 97 GLU A O 1
ATOM 821 N N . ASP A 1 98 ? 15.077 5.390 -30.978 1.00 55.56 98 ASP A N 1
ATOM 822 C CA . ASP A 1 98 ? 14.260 5.909 -32.095 1.00 5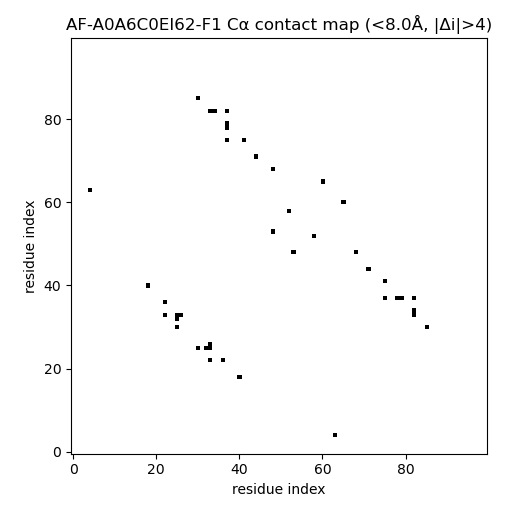5.56 98 ASP A CA 1
ATOM 823 C C . ASP A 1 98 ? 14.979 7.021 -32.890 1.00 55.56 98 ASP A C 1
ATOM 825 O O . ASP A 1 98 ? 14.453 7.550 -33.865 1.00 55.56 98 ASP A O 1
ATOM 829 N N . THR A 1 99 ? 16.193 7.403 -32.467 1.00 60.81 99 THR A N 1
ATOM 830 C CA . THR A 1 99 ? 16.997 8.465 -33.108 1.00 60.81 99 THR A CA 1
ATOM 831 C C . THR A 1 99 ? 18.322 7.952 -33.699 1.00 60.81 99 THR A C 1
ATOM 833 O O . THR A 1 99 ? 19.192 8.760 -34.024 1.00 60.81 99 THR A O 1
ATOM 836 N N . SER A 1 100 ? 18.505 6.633 -33.832 1.00 46.84 100 SER A N 1
ATOM 837 C CA . SER A 1 100 ? 19.697 6.012 -34.434 1.00 46.84 100 SER A CA 1
ATOM 838 C C . SER A 1 100 ? 19.324 4.981 -35.486 1.00 46.84 100 SER A C 1
ATOM 840 O O . SER A 1 100 ? 20.197 4.757 -36.353 1.00 46.84 100 SER A O 1
#

Mean predicted aligned error: 9.27 Å

Sequence (100 aa):
MKNIEGFYYIILFTTYFIYITSFIGIASFAPEYLETLQTTFNVYIATILLWRFHPWRQYKLNPFDQKIIFSAAIFMLSSTSLTSVTRIFKIPKKILEDTS